Protein AF-A0A267MA46-F1 (afdb_monomer)

Mean predicted aligned error: 11.01 Å

Sequence (112 aa):
MHIIVSLFKWLFTLHQLVWFLAGGLMFSSMTYFHMKLKQDNKANKLNFAFIVLSACTFAFTILWTYDSYIENEVRAANMGLLVFGGLAVIFAILAYRFTQKNMESKVEVKGQ

Radius of gyration: 19.88 Å; Cα contacts (8 Å, |Δi|>4): 58; chains: 1; bounding box: 40×12×75 Å

InterPro domains:
  IPR059876 Chloroethene reductive dehalogenase membrane anchor protein [PF27193] (17-101)

Secondary structure (DSSP, 8-state):
-HHHHHHHHHHHHHHHHHHHHHHHHHHHHHHHHHHHHHHH--S-HHHHHHHHHHHHHHHHHHHHHHHHHHTT-HHHHHHHIIIIIHHHHHHHHHHHHHHHHHHHHHHHHH--

pLDDT: mean 74.76, std 11.03, range [46.28, 91.62]

Structure (mmCIF, N/CA/C/O backbone):
data_AF-A0A267MA46-F1
#
_entry.id   AF-A0A267MA46-F1
#
loop_
_atom_site.group_PDB
_atom_site.id
_atom_site.type_symbol
_atom_site.label_atom_id
_atom_site.label_alt_id
_atom_site.label_comp_id
_atom_site.label_asym_id
_atom_site.label_entity_id
_atom_site.label_seq_id
_atom_site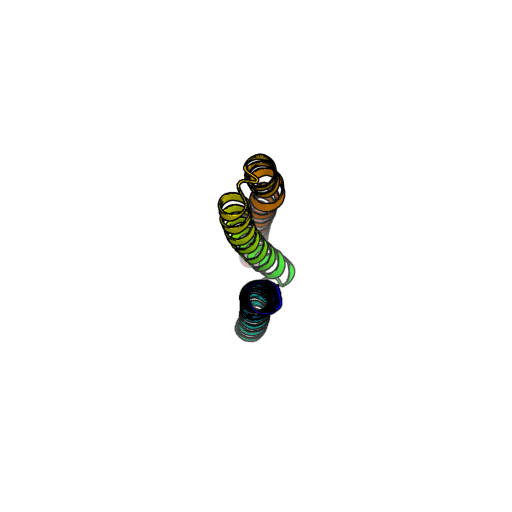.pdbx_PDB_ins_code
_atom_site.Cartn_x
_atom_site.Cartn_y
_atom_site.Cartn_z
_atom_site.occupancy
_atom_site.B_iso_or_equiv
_atom_site.auth_seq_id
_atom_site.auth_comp_id
_atom_site.auth_asym_id
_atom_site.auth_atom_id
_atom_site.pdbx_PDB_model_num
ATOM 1 N N . MET A 1 1 ? 8.161 3.777 -38.852 1.00 55.62 1 MET A N 1
ATOM 2 C CA . MET A 1 1 ? 7.769 4.655 -37.722 1.00 55.62 1 MET A CA 1
ATOM 3 C C . MET A 1 1 ? 6.351 4.398 -37.201 1.00 55.62 1 MET A C 1
ATOM 5 O O . MET A 1 1 ? 6.208 4.305 -35.992 1.00 55.62 1 MET A O 1
ATOM 9 N N . HIS A 1 2 ? 5.323 4.206 -38.041 1.00 65.69 2 HIS A N 1
ATOM 10 C CA . HIS A 1 2 ? 3.933 4.010 -37.571 1.00 65.69 2 HIS A CA 1
ATOM 11 C C . HIS A 1 2 ? 3.696 2.796 -36.647 1.00 65.69 2 HIS A C 1
ATOM 13 O O . HIS A 1 2 ? 2.961 2.916 -35.673 1.00 65.69 2 HIS A O 1
ATOM 19 N N . ILE A 1 3 ? 4.339 1.654 -36.913 1.00 72.12 3 ILE A N 1
ATOM 20 C CA . ILE A 1 3 ? 4.146 0.410 -36.138 1.00 72.12 3 ILE A CA 1
ATOM 21 C C . ILE A 1 3 ? 4.718 0.534 -34.714 1.00 72.12 3 ILE A C 1
ATOM 23 O O . ILE A 1 3 ? 4.097 0.108 -33.747 1.00 72.12 3 ILE A O 1
ATOM 27 N N . ILE A 1 4 ? 5.874 1.189 -34.569 1.00 70.50 4 ILE A N 1
ATOM 28 C CA . ILE A 1 4 ? 6.524 1.411 -33.267 1.00 70.50 4 ILE A CA 1
ATOM 29 C C . ILE A 1 4 ? 5.674 2.350 -32.400 1.00 70.50 4 ILE A C 1
ATOM 31 O O . ILE A 1 4 ? 5.472 2.085 -31.220 1.00 70.50 4 ILE A O 1
ATOM 35 N N . VAL A 1 5 ? 5.103 3.405 -32.994 1.00 70.00 5 VAL A N 1
ATOM 36 C CA . VAL A 1 5 ? 4.217 4.345 -32.287 1.00 70.00 5 VAL A CA 1
ATOM 37 C C . VAL A 1 5 ? 2.904 3.678 -31.858 1.00 70.00 5 VAL A C 1
ATOM 39 O O . VAL A 1 5 ? 2.397 3.974 -30.775 1.00 70.00 5 VAL A O 1
ATOM 42 N N . SER A 1 6 ? 2.349 2.763 -32.666 1.00 69.62 6 SER A N 1
ATOM 43 C CA . SER A 1 6 ? 1.126 2.043 -32.286 1.00 69.62 6 SER A CA 1
ATOM 44 C C . SER A 1 6 ? 1.381 1.038 -31.162 1.00 69.62 6 SER A C 1
ATOM 46 O O . SER A 1 6 ? 0.572 0.962 -30.242 1.00 69.62 6 SER A O 1
ATOM 48 N N . LEU A 1 7 ? 2.515 0.328 -31.190 1.00 68.25 7 LEU A N 1
ATOM 49 C CA . LEU A 1 7 ? 2.940 -0.574 -30.115 1.00 68.25 7 LEU A CA 1
ATOM 50 C C . LEU A 1 7 ? 3.158 0.179 -28.799 1.00 68.25 7 LEU A C 1
ATOM 52 O O . LEU A 1 7 ? 2.677 -0.266 -27.762 1.00 68.25 7 LEU A O 1
ATOM 56 N N . PHE A 1 8 ? 3.804 1.347 -28.846 1.00 65.62 8 PHE A N 1
ATOM 57 C CA . PHE A 1 8 ? 4.050 2.166 -27.657 1.00 65.62 8 PHE A CA 1
ATOM 58 C C . PHE A 1 8 ? 2.748 2.671 -27.022 1.00 65.62 8 PHE A C 1
ATOM 60 O O . PHE A 1 8 ? 2.572 2.575 -25.811 1.00 65.62 8 PHE A O 1
ATOM 67 N N . LYS A 1 9 ? 1.788 3.137 -27.838 1.00 64.81 9 LYS A N 1
ATOM 68 C CA . LYS A 1 9 ? 0.447 3.503 -27.351 1.00 64.81 9 LYS A CA 1
ATOM 69 C C . LYS A 1 9 ? -0.263 2.317 -26.709 1.00 64.81 9 LYS A C 1
ATOM 71 O O . LYS A 1 9 ? -0.858 2.476 -25.648 1.00 64.81 9 LYS A O 1
ATOM 76 N N . TRP A 1 10 ? -0.196 1.139 -27.323 1.00 64.94 10 TRP A N 1
ATOM 77 C CA . TRP A 1 10 ? -0.848 -0.062 -26.799 1.00 64.94 10 TRP A CA 1
ATOM 78 C C . TRP A 1 10 ? -0.252 -0.498 -25.455 1.00 64.94 10 TRP A C 1
ATOM 80 O O . TRP A 1 10 ? -0.998 -0.769 -24.518 1.00 64.94 10 TRP A O 1
ATOM 90 N N . LEU A 1 11 ? 1.080 -0.464 -25.332 1.00 64.00 11 LEU A N 1
ATOM 91 C CA . LEU A 1 11 ? 1.798 -0.770 -24.093 1.00 64.00 11 LEU A CA 1
ATOM 92 C C . LEU A 1 11 ? 1.408 0.195 -22.961 1.00 64.00 11 LEU A C 1
ATOM 94 O O . LEU A 1 11 ? 1.089 -0.239 -21.857 1.00 64.00 11 LEU A O 1
ATOM 98 N N . PHE A 1 12 ? 1.353 1.496 -23.263 1.00 63.69 12 PHE A N 1
ATOM 99 C CA . PHE A 1 12 ? 0.964 2.529 -22.301 1.00 63.69 12 PHE A CA 1
ATOM 100 C C . PHE A 1 12 ? -0.497 2.381 -21.860 1.00 63.69 12 PHE A C 1
ATOM 102 O O . PHE A 1 12 ? -0.818 2.534 -20.685 1.00 63.69 12 PHE A O 1
ATOM 109 N N . THR A 1 13 ? -1.383 2.017 -22.793 1.00 70.62 13 THR A N 1
ATOM 110 C CA . THR A 1 13 ? -2.808 1.813 -22.500 1.00 70.62 13 THR A CA 1
ATOM 111 C C . THR A 1 13 ? -3.015 0.582 -21.617 1.00 70.62 13 THR A C 1
ATOM 113 O O . THR A 1 13 ? -3.779 0.647 -20.662 1.00 70.62 13 THR A O 1
ATOM 116 N N . LEU A 1 14 ? -2.308 -0.522 -21.886 1.00 73.62 14 LEU A N 1
ATOM 117 C CA . LEU A 1 14 ? -2.356 -1.726 -21.049 1.00 73.62 14 LEU A CA 1
ATOM 118 C C . LEU A 1 14 ? -1.845 -1.459 -19.635 1.00 73.62 14 LEU A C 1
ATOM 120 O O . LEU A 1 14 ? -2.486 -1.856 -18.666 1.00 73.62 14 LEU A O 1
ATOM 124 N N . HIS A 1 15 ? -0.718 -0.762 -19.521 1.00 71.75 15 HIS A N 1
ATOM 125 C CA . HIS A 1 15 ? -0.136 -0.402 -18.237 1.00 71.75 15 HIS A CA 1
ATOM 126 C C . HIS A 1 15 ? -1.092 0.483 -17.420 1.00 71.75 15 HIS A C 1
ATOM 128 O O . HIS A 1 15 ? -1.410 0.170 -16.274 1.00 71.75 15 HIS A O 1
ATOM 134 N N . GLN A 1 16 ? -1.649 1.536 -18.026 1.00 72.31 16 GLN A N 1
ATOM 135 C CA . GLN A 1 16 ? -2.655 2.386 -17.377 1.00 72.31 16 GLN A CA 1
ATOM 136 C C . GLN A 1 16 ? -3.912 1.606 -16.970 1.00 72.31 16 GLN A C 1
ATOM 138 O O . GLN A 1 16 ? -4.507 1.889 -15.931 1.00 72.31 16 GLN A O 1
ATOM 143 N N . LEU A 1 17 ? -4.303 0.602 -17.756 1.00 74.56 17 LEU A N 1
ATOM 144 C CA . LEU A 1 17 ? -5.457 -0.246 -17.473 1.00 74.56 17 LEU A CA 1
ATOM 145 C C . LEU A 1 17 ? -5.208 -1.166 -16.269 1.00 74.56 17 LEU A C 1
ATOM 147 O O . LEU A 1 17 ? -6.114 -1.345 -15.458 1.00 74.56 17 LEU A O 1
ATOM 151 N N . VAL A 1 18 ? -3.983 -1.674 -16.084 1.00 76.56 18 VAL A N 1
ATOM 152 C CA . VAL A 1 18 ? -3.591 -2.426 -14.876 1.00 76.56 18 VAL A CA 1
ATOM 153 C C . VAL A 1 18 ? -3.717 -1.550 -13.629 1.00 76.56 18 VAL A C 1
ATOM 155 O O . VAL A 1 18 ? -4.341 -1.967 -12.654 1.00 76.56 18 VAL A O 1
ATOM 158 N N . TRP A 1 19 ? -3.208 -0.317 -13.671 1.00 72.50 19 TRP A N 1
ATOM 159 C CA . TRP A 1 1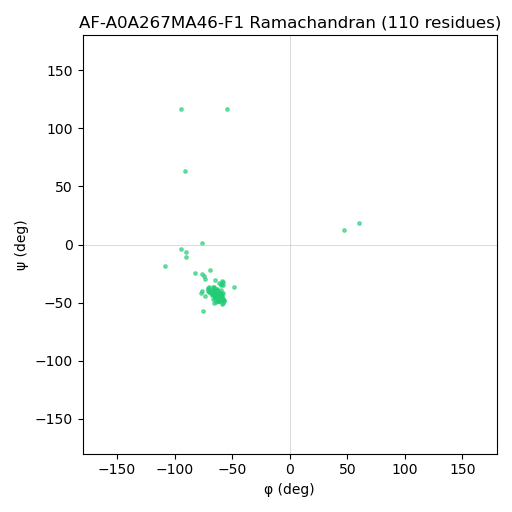9 ? -3.319 0.626 -12.553 1.00 72.50 19 TRP A CA 1
ATOM 160 C C . TRP A 1 19 ? -4.763 1.044 -12.267 1.00 72.50 19 TRP A C 1
ATOM 162 O O . TRP A 1 19 ? -5.166 1.137 -11.106 1.00 72.50 19 TRP A O 1
ATOM 172 N N . PHE A 1 20 ? -5.570 1.233 -13.313 1.00 72.31 20 PHE A N 1
ATOM 173 C CA . PHE A 1 20 ? -6.990 1.539 -13.179 1.00 72.31 20 PHE A CA 1
ATOM 174 C C . PHE A 1 20 ? -7.770 0.377 -12.546 1.00 72.31 20 PHE A C 1
ATOM 176 O O . PHE A 1 20 ? -8.553 0.590 -11.621 1.00 72.31 20 PHE A O 1
ATOM 183 N N . LEU A 1 21 ? -7.521 -0.862 -12.988 1.00 76.81 21 LEU A N 1
ATOM 184 C CA . LEU A 1 21 ? -8.130 -2.059 -12.404 1.00 76.81 21 LEU A CA 1
ATOM 185 C C . LEU A 1 21 ? -7.675 -2.284 -10.961 1.00 76.81 21 LEU A C 1
ATOM 187 O O . LEU A 1 21 ? -8.506 -2.605 -10.114 1.00 76.81 21 LEU A O 1
ATOM 191 N N . ALA A 1 22 ? -6.392 -2.076 -10.658 1.00 74.38 22 ALA A N 1
ATOM 192 C CA . ALA A 1 22 ? -5.861 -2.176 -9.302 1.00 74.38 22 ALA A CA 1
ATOM 193 C C . ALA A 1 22 ? -6.511 -1.143 -8.366 1.00 74.38 22 ALA A C 1
ATOM 195 O O . ALA A 1 22 ? -6.980 -1.499 -7.282 1.00 74.38 22 ALA A O 1
ATOM 196 N N . GLY A 1 23 ? -6.626 0.113 -8.809 1.00 72.56 23 GLY A N 1
ATOM 197 C CA . GLY A 1 23 ? -7.336 1.164 -8.078 1.00 72.56 23 GLY A CA 1
ATOM 198 C C . GLY A 1 23 ? -8.823 0.845 -7.887 1.00 72.56 23 GLY A C 1
ATOM 199 O O . GLY A 1 23 ? -9.351 0.992 -6.784 1.00 72.56 23 GLY A O 1
ATOM 200 N N . GLY A 1 24 ? -9.488 0.331 -8.925 1.00 73.81 24 GLY A N 1
ATOM 201 C CA . GLY A 1 24 ? -10.882 -0.113 -8.863 1.00 73.81 24 GLY A CA 1
ATOM 202 C C . GLY A 1 24 ? -11.104 -1.268 -7.881 1.00 73.81 24 GLY A C 1
ATOM 203 O O . GLY A 1 24 ? -12.046 -1.231 -7.091 1.00 73.81 24 GLY A O 1
ATOM 204 N N . LEU A 1 25 ? -10.208 -2.259 -7.861 1.00 76.31 25 LEU A N 1
ATOM 205 C CA . LEU A 1 25 ? -10.219 -3.368 -6.899 1.00 76.31 25 LEU A CA 1
ATOM 206 C C . LEU A 1 25 ? -10.005 -2.879 -5.462 1.00 76.31 25 LEU A C 1
ATOM 208 O O . LEU A 1 25 ? -10.716 -3.307 -4.548 1.00 76.31 25 LEU A O 1
ATOM 212 N N . MET A 1 26 ? -9.081 -1.940 -5.250 1.00 73.25 26 MET A N 1
ATOM 213 C CA . MET A 1 26 ? -8.893 -1.311 -3.941 1.00 73.25 26 MET A CA 1
ATOM 214 C C . MET A 1 26 ? -10.145 -0.565 -3.488 1.00 73.25 26 MET A C 1
ATOM 216 O O . MET A 1 26 ? -10.602 -0.746 -2.362 1.00 73.25 26 MET A O 1
ATOM 220 N N . PHE A 1 27 ? -10.752 0.225 -4.369 1.00 72.50 27 PHE A N 1
ATOM 221 C CA . PHE A 1 27 ? -11.963 0.968 -4.045 1.00 72.50 27 PHE A CA 1
ATOM 222 C C . PHE A 1 27 ? -13.158 0.041 -3.769 1.00 72.50 27 PHE A C 1
ATOM 224 O O . PHE A 1 27 ? -13.891 0.230 -2.794 1.00 72.50 27 PHE A O 1
ATOM 231 N N . SER A 1 28 ? -13.333 -1.003 -4.582 1.00 74.19 28 SER A N 1
ATOM 232 C CA . SER A 1 28 ? -14.395 -1.998 -4.409 1.00 74.19 28 SER A CA 1
ATOM 233 C C . SER A 1 28 ? -14.218 -2.819 -3.131 1.00 74.19 28 SER A C 1
ATOM 235 O O . SER A 1 28 ? -15.197 -3.100 -2.445 1.00 74.19 28 SER A O 1
ATOM 237 N N . SER A 1 29 ? -12.988 -3.203 -2.784 1.00 70.00 29 SER A N 1
ATOM 238 C CA . SER A 1 29 ? -12.721 -3.912 -1.528 1.00 70.00 29 SER A CA 1
ATOM 239 C C . SER A 1 29 ? -12.966 -3.005 -0.319 1.00 70.00 29 SER A C 1
ATOM 241 O O . SER A 1 29 ? -13.661 -3.415 0.609 1.00 70.00 29 SER A O 1
ATOM 243 N N . MET A 1 30 ? -12.513 -1.747 -0.359 1.00 67.44 30 MET A N 1
ATOM 244 C CA . MET A 1 30 ? -12.764 -0.749 0.689 1.00 67.44 30 MET A CA 1
ATOM 245 C C . MET A 1 30 ? -14.264 -0.535 0.925 1.00 67.44 30 MET A C 1
ATOM 247 O O . MET A 1 30 ? -14.735 -0.604 2.061 1.00 67.44 30 MET A O 1
ATOM 251 N N . THR A 1 31 ? -15.037 -0.337 -0.144 1.00 69.75 31 THR A N 1
ATOM 252 C CA . THR A 1 31 ? -16.495 -0.148 -0.058 1.00 69.75 31 THR A CA 1
ATOM 253 C C . THR A 1 31 ? -17.222 -1.403 0.427 1.00 69.75 31 THR A C 1
ATOM 255 O O . THR A 1 31 ? -18.083 -1.298 1.304 1.00 69.75 31 THR A O 1
ATOM 258 N N . TYR A 1 32 ? -16.836 -2.592 -0.048 1.00 73.62 32 TYR A N 1
ATOM 259 C CA . TYR A 1 32 ? -17.400 -3.863 0.412 1.00 73.62 32 TYR A CA 1
ATOM 260 C C . TYR A 1 32 ? -17.143 -4.107 1.906 1.00 73.62 32 TYR A C 1
ATOM 262 O O . TYR A 1 32 ? -18.080 -4.394 2.656 1.00 73.62 32 TYR A O 1
ATOM 270 N N . PHE A 1 33 ? -15.903 -3.937 2.374 1.00 66.19 33 PHE A N 1
ATOM 271 C CA . PHE A 1 33 ? -15.577 -4.100 3.791 1.00 66.19 33 PHE A CA 1
ATOM 272 C C . PHE A 1 33 ? -16.255 -3.031 4.659 1.00 66.19 33 PHE A C 1
ATOM 274 O O . PHE A 1 33 ? -16.767 -3.360 5.730 1.00 66.19 33 PHE A O 1
ATOM 281 N N . HIS A 1 34 ? -16.349 -1.782 4.185 1.00 65.50 34 HIS A N 1
ATOM 282 C CA . HIS A 1 34 ? -17.085 -0.724 4.882 1.00 65.50 34 HIS A CA 1
ATOM 283 C C . HIS A 1 34 ? -18.569 -1.080 5.062 1.00 65.50 34 HIS A C 1
ATOM 285 O O . HIS A 1 34 ? -19.117 -0.911 6.152 1.00 65.50 34 HIS A O 1
ATOM 291 N N . MET A 1 35 ? -19.220 -1.613 4.021 1.00 66.31 35 MET A N 1
ATOM 292 C CA . MET A 1 35 ? -20.617 -2.053 4.083 1.00 66.31 35 MET A CA 1
ATOM 293 C C . MET A 1 35 ? -20.811 -3.257 5.012 1.00 66.31 35 MET A C 1
ATOM 295 O O . MET A 1 35 ? -21.701 -3.226 5.862 1.00 66.31 35 MET A O 1
ATOM 299 N N . LYS A 1 36 ? -19.961 -4.285 4.899 1.00 64.25 36 LYS A N 1
ATOM 300 C CA . LYS A 1 36 ? -20.031 -5.504 5.722 1.00 64.25 36 LYS A CA 1
ATOM 301 C C . LYS A 1 36 ? -19.872 -5.191 7.214 1.00 64.25 36 LYS A C 1
ATOM 303 O O . LYS A 1 36 ? -20.622 -5.691 8.041 1.00 64.25 36 LYS A O 1
ATOM 308 N N . LEU A 1 37 ? -18.940 -4.304 7.561 1.00 56.56 37 LEU A N 1
ATOM 309 C CA . LEU A 1 37 ? -18.637 -3.959 8.954 1.00 56.56 37 LEU A CA 1
ATOM 310 C C . LEU A 1 37 ? -19.594 -2.926 9.553 1.00 56.56 37 LEU A C 1
ATOM 312 O O . LEU A 1 37 ? -19.797 -2.924 10.768 1.00 56.56 37 LEU A O 1
ATOM 316 N N . LYS A 1 38 ? -20.242 -2.093 8.723 1.00 55.75 38 LYS A N 1
ATOM 317 C CA . LYS A 1 38 ? -21.389 -1.272 9.147 1.00 55.75 38 LYS A CA 1
ATOM 318 C C . LYS A 1 38 ? -22.527 -2.150 9.680 1.00 55.75 38 LYS A C 1
ATOM 320 O O . LYS A 1 38 ? -23.241 -1.726 10.583 1.00 55.75 38 LYS A O 1
ATOM 325 N N . GLN A 1 39 ? -22.663 -3.364 9.150 1.00 58.78 39 GLN A N 1
ATOM 326 C CA . GLN A 1 39 ? -23.646 -4.348 9.592 1.00 58.78 39 GLN A CA 1
ATOM 327 C C . GLN A 1 39 ? -23.283 -4.980 10.951 1.00 58.78 39 GLN A C 1
ATOM 329 O O 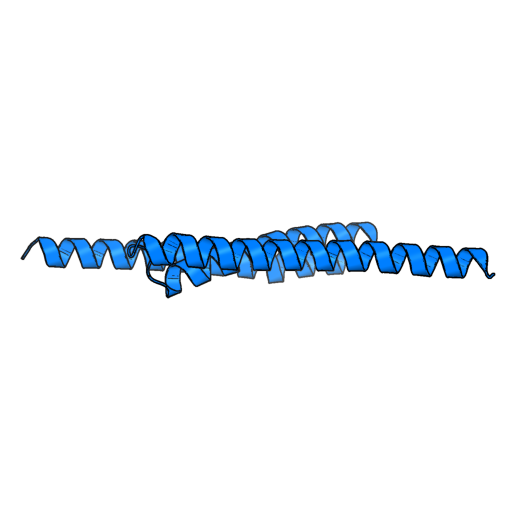. GLN A 1 39 ? -24.178 -5.303 11.724 1.00 58.78 39 GLN A O 1
ATOM 334 N N . ASP A 1 40 ? -21.989 -5.085 11.275 1.00 55.78 40 ASP A N 1
ATOM 335 C CA . ASP A 1 40 ? -21.493 -5.766 12.483 1.00 55.78 40 ASP A CA 1
ATOM 336 C C . ASP A 1 40 ? -21.339 -4.867 13.729 1.00 55.78 40 ASP A C 1
ATOM 338 O O . ASP A 1 40 ? -21.039 -5.367 14.812 1.00 55.78 40 ASP A O 1
ATOM 342 N N . ASN A 1 41 ? -21.524 -3.543 13.612 1.00 58.06 41 ASN A N 1
ATOM 343 C CA . ASN A 1 41 ? -21.520 -2.532 14.696 1.00 58.06 41 ASN A CA 1
ATOM 344 C C . ASN A 1 41 ? -20.352 -2.609 15.723 1.00 58.06 41 ASN A C 1
ATOM 346 O O . ASN A 1 41 ? -20.395 -1.982 16.783 1.00 58.06 41 ASN A O 1
ATOM 350 N N . LYS A 1 42 ? -19.299 -3.390 15.438 1.00 54.78 42 LYS A N 1
ATOM 351 C CA . LYS A 1 42 ? -18.205 -3.723 16.369 1.00 54.78 42 LYS A CA 1
ATOM 352 C C . LYS A 1 42 ? -16.877 -3.055 16.032 1.00 54.78 42 LYS A C 1
ATOM 354 O O . LYS A 1 42 ? -16.022 -2.961 16.910 1.00 54.78 42 LYS A O 1
ATOM 359 N N . ALA A 1 43 ? -16.691 -2.569 14.807 1.00 54.06 43 ALA A N 1
ATOM 360 C CA . ALA A 1 43 ? -15.461 -1.894 14.411 1.00 54.06 43 ALA A CA 1
ATOM 361 C C . ALA A 1 43 ? -15.608 -0.377 14.581 1.00 54.06 43 ALA A C 1
ATOM 363 O O . ALA A 1 43 ? -16.422 0.263 13.918 1.00 54.06 43 ALA A O 1
ATOM 364 N N . ASN A 1 44 ? -14.798 0.207 15.466 1.00 67.81 44 ASN A N 1
ATOM 365 C CA . ASN A 1 44 ? -14.652 1.655 15.564 1.00 67.81 44 ASN A CA 1
ATOM 366 C C . ASN A 1 44 ? -14.271 2.205 14.172 1.00 67.81 44 ASN A C 1
ATOM 368 O O . ASN A 1 44 ? -13.222 1.835 13.640 1.00 67.81 44 ASN A O 1
ATOM 372 N N . LYS A 1 45 ? -15.134 3.038 13.564 1.00 68.00 45 LYS A N 1
ATOM 373 C CA . LYS A 1 45 ? -15.033 3.492 12.156 1.00 68.00 45 LYS A CA 1
ATOM 374 C C . LYS A 1 45 ? -13.637 4.004 11.787 1.00 68.00 45 LYS A C 1
ATOM 376 O O . LYS A 1 45 ? -13.162 3.763 10.682 1.00 68.00 45 LYS A O 1
ATOM 381 N N . LEU A 1 46 ? -12.984 4.679 12.730 1.00 68.50 46 LEU A N 1
ATOM 382 C CA . LEU A 1 46 ? -11.656 5.269 12.576 1.00 68.50 46 LEU A CA 1
ATOM 383 C C . LEU A 1 46 ? -10.548 4.209 12.504 1.00 68.50 46 LEU A C 1
ATOM 385 O O . LEU A 1 46 ? -9.626 4.308 11.705 1.00 68.50 46 LEU A O 1
ATOM 389 N N . ASN A 1 47 ? -10.683 3.148 13.291 1.00 71.12 47 ASN A N 1
ATOM 390 C CA . ASN A 1 47 ? -9.730 2.052 13.340 1.00 71.12 47 ASN A CA 1
ATOM 391 C C . ASN A 1 47 ? -9.770 1.208 12.058 1.00 71.12 47 ASN A C 1
ATOM 393 O O . ASN A 1 47 ? -8.744 0.868 11.478 1.00 71.12 47 ASN A O 1
ATOM 397 N N . PHE A 1 48 ? -10.981 0.959 11.557 1.00 74.31 48 PHE A N 1
ATOM 398 C CA . PHE A 1 48 ? -11.181 0.308 10.268 1.00 74.31 48 PHE A CA 1
ATOM 399 C C . PHE A 1 48 ? -10.603 1.131 9.107 1.00 74.31 48 PHE A C 1
ATOM 401 O O . PHE A 1 48 ? -9.932 0.573 8.241 1.00 74.31 48 PHE A O 1
ATOM 408 N N . ALA A 1 49 ? -10.797 2.455 9.115 1.00 76.69 49 ALA A N 1
ATOM 409 C CA . ALA A 1 49 ? -10.208 3.332 8.108 1.00 76.69 49 ALA A CA 1
ATOM 410 C C . ALA A 1 49 ? -8.675 3.212 8.067 1.00 76.69 49 ALA A C 1
ATOM 412 O O . ALA A 1 49 ? -8.117 3.112 6.979 1.00 76.69 49 ALA A O 1
ATOM 413 N N . PHE A 1 50 ? -8.001 3.135 9.222 1.00 79.06 50 PHE A N 1
ATOM 414 C CA . PHE A 1 50 ? -6.550 2.922 9.274 1.00 79.06 50 PHE A CA 1
ATOM 415 C C . PHE A 1 50 ? -6.113 1.549 8.753 1.00 79.06 50 PHE A C 1
ATOM 417 O O . PHE A 1 50 ? -5.112 1.474 8.044 1.00 79.06 50 PHE A O 1
ATOM 424 N N . ILE A 1 51 ? -6.861 0.479 9.047 1.00 79.94 51 ILE A N 1
ATOM 425 C CA . ILE A 1 51 ? -6.563 -0.865 8.520 1.00 79.9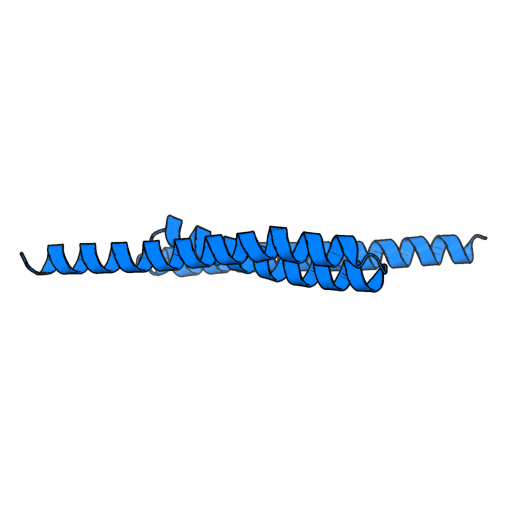4 51 ILE A CA 1
ATOM 426 C C . ILE A 1 51 ? -6.645 -0.868 6.996 1.00 79.94 51 ILE A C 1
ATOM 428 O O . ILE A 1 51 ? -5.727 -1.345 6.331 1.00 79.94 51 ILE A O 1
ATOM 432 N N . VAL A 1 52 ? -7.721 -0.317 6.428 1.00 81.25 52 VAL A N 1
ATOM 433 C CA . VAL A 1 52 ? -7.863 -0.315 4.970 1.00 81.25 52 VAL A CA 1
ATOM 434 C C . VAL A 1 52 ? -6.856 0.619 4.317 1.00 81.25 52 VAL A C 1
ATOM 436 O O . VAL A 1 52 ? -6.240 0.242 3.326 1.00 81.25 52 VAL A O 1
ATOM 439 N N . LEU A 1 53 ? -6.622 1.801 4.889 1.00 82.94 53 LEU A N 1
ATOM 440 C CA . LEU A 1 53 ? -5.615 2.724 4.373 1.00 82.94 53 LEU A CA 1
ATOM 441 C C . LEU A 1 53 ? -4.220 2.088 4.384 1.00 82.94 53 LEU A C 1
ATOM 443 O O . LEU A 1 53 ? -3.493 2.211 3.401 1.00 82.94 53 LEU A O 1
ATOM 447 N N . SER A 1 54 ? -3.872 1.358 5.447 1.00 83.12 54 SER A N 1
ATOM 448 C CA . SER A 1 54 ? -2.634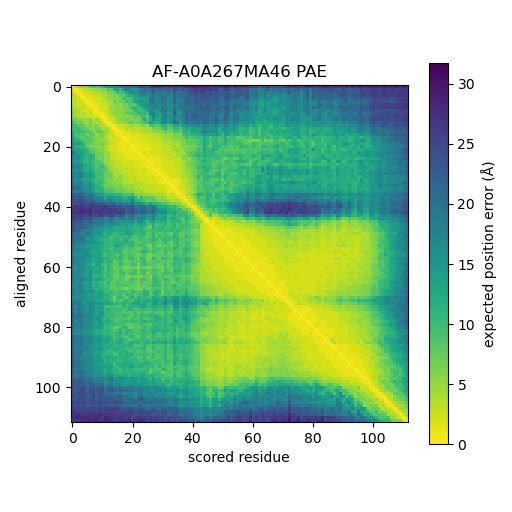 0.578 5.524 1.00 83.12 54 SER A CA 1
ATOM 449 C C . SER A 1 54 ? -2.557 -0.466 4.409 1.00 83.12 54 SER A C 1
ATOM 451 O O . SER A 1 54 ? -1.585 -0.474 3.656 1.00 83.12 54 SER A O 1
ATOM 453 N N . ALA A 1 55 ? -3.598 -1.287 4.239 1.00 83.69 55 ALA A N 1
ATOM 454 C CA . ALA A 1 55 ? -3.631 -2.338 3.224 1.00 83.69 55 ALA A CA 1
ATOM 455 C C . ALA A 1 55 ? -3.539 -1.782 1.791 1.00 83.69 55 ALA A C 1
ATOM 457 O O . ALA A 1 55 ? -2.760 -2.287 0.981 1.00 83.69 55 ALA A O 1
ATOM 458 N N . CYS A 1 56 ? -4.280 -0.712 1.487 1.00 85.06 56 CYS A N 1
ATOM 459 C CA . CYS A 1 56 ? -4.211 -0.023 0.199 1.00 85.06 56 CYS A CA 1
ATOM 460 C C . CYS A 1 56 ? -2.822 0.574 -0.044 1.00 85.06 56 CYS A C 1
ATOM 462 O O . CYS A 1 56 ? -2.246 0.370 -1.108 1.00 85.06 56 CYS A O 1
ATOM 464 N N . THR A 1 57 ? -2.248 1.260 0.948 1.00 85.12 57 THR A N 1
ATOM 465 C CA . THR A 1 57 ? -0.905 1.849 0.823 1.00 85.12 57 THR A CA 1
ATOM 466 C C . THR A 1 57 ? 0.151 0.761 0.618 1.00 85.12 57 THR A C 1
ATOM 468 O O . THR A 1 57 ? 1.048 0.913 -0.208 1.00 85.12 57 THR A O 1
ATOM 471 N N . PHE A 1 58 ? 0.023 -0.374 1.308 1.00 84.94 58 PHE A N 1
ATOM 472 C CA . PHE A 1 58 ? 0.942 -1.501 1.175 1.00 84.94 58 PHE A CA 1
ATOM 473 C C . PHE A 1 58 ? 0.902 -2.113 -0.228 1.00 84.94 58 PHE A C 1
ATOM 475 O O . PHE A 1 58 ? 1.935 -2.264 -0.875 1.00 84.94 58 PHE A O 1
ATOM 482 N N . ALA A 1 59 ? -0.293 -2.410 -0.737 1.00 85.69 59 ALA A N 1
ATOM 483 C CA . ALA A 1 59 ? -0.441 -2.952 -2.081 1.00 85.69 59 ALA A CA 1
ATOM 484 C C . ALA A 1 59 ? -0.011 -1.942 -3.163 1.00 85.69 59 ALA A C 1
ATOM 486 O O . ALA A 1 59 ? 0.646 -2.335 -4.123 1.00 85.69 59 ALA A O 1
ATOM 487 N N . PHE A 1 60 ? -0.275 -0.645 -2.973 1.00 86.06 60 PHE A N 1
ATOM 488 C CA . PHE A 1 60 ? 0.248 0.408 -3.847 1.00 86.06 60 PHE A CA 1
ATOM 489 C C . PHE A 1 60 ? 1.780 0.423 -3.860 1.00 86.06 60 PHE A C 1
ATOM 491 O O . PHE A 1 60 ? 2.379 0.498 -4.926 1.00 86.06 60 PHE A O 1
ATOM 498 N N . THR A 1 61 ? 2.409 0.279 -2.692 1.00 88.31 61 THR A N 1
ATOM 499 C CA . THR A 1 61 ? 3.871 0.205 -2.568 1.00 88.31 61 THR A CA 1
ATOM 500 C C . THR A 1 61 ? 4.432 -0.958 -3.383 1.00 88.31 61 THR A C 1
ATOM 5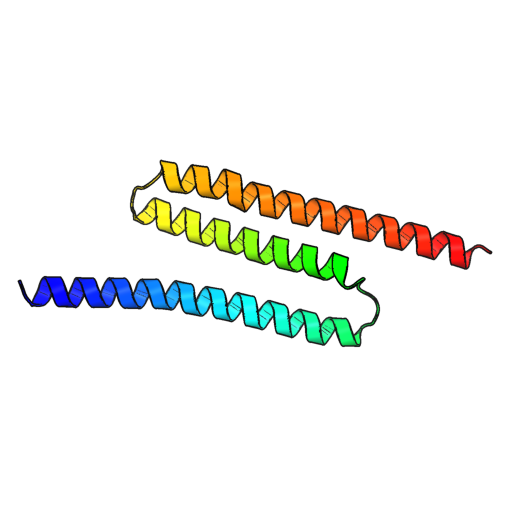02 O O . THR A 1 61 ? 5.387 -0.771 -4.126 1.00 88.31 61 THR A O 1
ATOM 505 N N . ILE A 1 62 ? 3.823 -2.146 -3.294 1.00 86.25 62 ILE A N 1
ATOM 506 C CA . ILE A 1 62 ? 4.269 -3.326 -4.050 1.00 86.25 62 ILE A CA 1
ATOM 507 C C . ILE A 1 62 ? 4.158 -3.086 -5.555 1.00 86.25 62 ILE A C 1
ATOM 509 O O . ILE A 1 62 ? 5.124 -3.343 -6.274 1.00 86.25 62 ILE A O 1
ATOM 513 N N . LEU A 1 63 ? 3.007 -2.591 -6.029 1.00 87.31 63 LEU A N 1
ATOM 514 C CA . LEU A 1 63 ? 2.821 -2.302 -7.451 1.00 87.31 63 LEU A CA 1
ATOM 515 C C . LEU A 1 63 ? 3.828 -1.251 -7.929 1.00 87.31 63 LEU A C 1
ATOM 517 O O . LEU A 1 63 ? 4.470 -1.459 -8.949 1.00 87.31 63 LEU A O 1
ATOM 521 N N . TRP A 1 64 ? 4.025 -0.175 -7.164 1.00 86.38 64 TRP A N 1
ATOM 522 C CA . TRP A 1 64 ? 4.978 0.887 -7.494 1.00 86.38 64 TRP A CA 1
ATOM 523 C C . TRP A 1 64 ? 6.405 0.357 -7.587 1.00 86.38 64 TRP A C 1
ATOM 525 O O . TRP A 1 64 ? 7.129 0.661 -8.530 1.00 86.38 64 TRP A O 1
ATOM 535 N N . THR A 1 65 ? 6.828 -0.432 -6.599 1.00 87.31 65 THR A N 1
ATOM 536 C CA . THR A 1 65 ? 8.168 -1.014 -6.565 1.00 87.31 65 THR A CA 1
ATOM 537 C C . THR A 1 65 ? 8.378 -1.966 -7.738 1.00 87.31 65 THR A C 1
ATOM 539 O O . THR A 1 65 ? 9.406 -1.871 -8.401 1.00 87.31 65 THR A O 1
ATOM 542 N N . TYR A 1 66 ? 7.414 -2.848 -8.022 1.00 86.31 66 TYR A N 1
ATOM 543 C CA . TYR A 1 66 ? 7.477 -3.762 -9.166 1.00 86.31 66 TYR A CA 1
ATOM 544 C C . TYR A 1 66 ? 7.635 -3.004 -10.487 1.00 86.31 66 TYR A C 1
ATOM 546 O O . TYR A 1 66 ? 8.520 -3.314 -11.282 1.00 86.31 66 TYR A O 1
ATOM 554 N N . ASP A 1 67 ? 6.819 -1.973 -10.670 1.00 85.50 67 ASP A N 1
ATOM 555 C CA . ASP A 1 67 ? 6.810 -1.148 -11.867 1.00 85.50 67 ASP A CA 1
ATOM 556 C C . ASP A 1 67 ? 8.123 -0.370 -12.048 1.00 85.50 67 ASP A C 1
ATOM 558 O O . ASP A 1 67 ? 8.771 -0.447 -13.090 1.00 85.50 67 ASP A O 1
ATOM 562 N N . SER A 1 68 ? 8.616 0.244 -10.969 1.00 85.12 68 SER A N 1
ATOM 563 C CA . SER A 1 68 ? 9.901 0.956 -10.959 1.00 85.12 68 SER A CA 1
ATOM 564 C C . SER A 1 68 ? 11.089 0.037 -11.281 1.00 85.12 68 SER A C 1
ATOM 566 O O . SER A 1 68 ? 12.059 0.472 -11.898 1.00 85.12 68 SER A O 1
ATOM 568 N N . TYR A 1 69 ? 11.042 -1.239 -10.877 1.00 85.56 69 TYR A N 1
ATOM 569 C CA . TYR A 1 69 ? 12.080 -2.207 -11.245 1.00 85.56 69 TYR A CA 1
ATOM 570 C C . TYR A 1 69 ? 12.029 -2.581 -12.729 1.00 85.56 69 TYR A C 1
ATOM 572 O O . TYR A 1 69 ? 13.089 -2.729 -13.337 1.00 85.56 69 TYR A O 1
ATOM 580 N N . ILE A 1 70 ? 10.836 -2.703 -13.320 1.00 88.19 70 ILE A N 1
ATOM 581 C CA . ILE A 1 70 ? 10.679 -2.937 -14.766 1.00 88.19 70 ILE A CA 1
ATOM 582 C C . ILE A 1 70 ? 11.253 -1.765 -15.566 1.00 88.19 70 ILE A C 1
ATOM 584 O O . ILE A 1 70 ? 11.927 -1.978 -16.575 1.00 88.19 70 ILE A O 1
ATOM 588 N N . GLU A 1 71 ? 11.043 -0.538 -15.095 1.00 85.88 71 GLU A N 1
ATOM 589 C CA . GLU A 1 71 ? 11.573 0.674 -15.727 1.00 85.88 71 GLU A CA 1
ATOM 590 C C . GLU A 1 71 ? 13.079 0.894 -15.477 1.00 85.88 71 GLU A C 1
ATOM 592 O O . GLU A 1 71 ? 13.655 1.846 -15.992 1.00 85.88 71 GLU A O 1
ATOM 597 N N . ASN A 1 72 ? 13.755 -0.011 -14.755 1.00 87.81 72 ASN A N 1
ATOM 598 C CA . ASN A 1 72 ? 15.154 0.111 -14.314 1.00 87.81 72 ASN A CA 1
ATOM 599 C C . ASN A 1 72 ? 15.431 1.329 -13.408 1.00 87.81 72 ASN A C 1
ATOM 601 O O . ASN A 1 72 ? 16.583 1.693 -13.164 1.00 87.81 72 ASN A O 1
ATOM 605 N N . GLU A 1 73 ? 14.389 1.907 -12.815 1.00 90.00 73 GLU A N 1
ATOM 606 C CA . GLU A 1 73 ? 14.454 3.051 -11.909 1.00 90.00 73 GLU A CA 1
ATOM 607 C C . GLU A 1 73 ? 14.586 2.580 -10.452 1.00 90.00 73 GLU A C 1
ATOM 609 O O . GLU A 1 73 ? 13.739 2.816 -9.585 1.00 90.00 73 GLU A O 1
ATOM 614 N N . VAL A 1 74 ? 15.700 1.905 -10.147 1.00 88.69 74 VAL A N 1
ATOM 615 C CA . VAL A 1 74 ? 15.952 1.291 -8.824 1.00 88.69 74 VAL A CA 1
ATOM 616 C C . VAL A 1 74 ? 15.902 2.323 -7.690 1.00 88.69 74 VAL A C 1
ATOM 618 O O . VAL A 1 74 ? 15.477 2.027 -6.571 1.00 88.69 74 VAL A O 1
ATOM 621 N N . ARG A 1 75 ? 16.304 3.569 -7.966 1.00 89.25 75 ARG A N 1
ATOM 622 C CA . ARG A 1 75 ? 16.238 4.653 -6.980 1.00 89.25 75 ARG A CA 1
ATOM 623 C C . ARG A 1 75 ? 14.793 5.026 -6.649 1.00 89.25 75 ARG A C 1
ATOM 625 O O . ARG A 1 75 ? 14.485 5.217 -5.474 1.00 89.25 75 ARG A O 1
ATOM 632 N N . ALA A 1 76 ? 13.923 5.102 -7.656 1.00 86.94 76 ALA A N 1
ATOM 633 C CA . ALA A 1 76 ? 12.500 5.362 -7.467 1.00 86.94 76 ALA A CA 1
ATOM 634 C C . ALA A 1 76 ? 11.815 4.191 -6.748 1.00 86.94 76 ALA A C 1
ATOM 636 O O . ALA A 1 76 ? 11.023 4.426 -5.836 1.00 86.94 76 ALA A O 1
ATOM 637 N N . ALA A 1 77 ? 12.199 2.950 -7.071 1.00 87.31 77 ALA A N 1
ATOM 638 C CA . ALA A 1 77 ? 11.712 1.746 -6.399 1.00 87.31 77 ALA A CA 1
ATOM 639 C C . ALA A 1 77 ? 12.005 1.779 -4.889 1.00 87.31 77 ALA A C 1
ATOM 641 O O . ALA A 1 77 ? 11.101 1.604 -4.069 1.00 87.31 77 ALA A O 1
ATOM 642 N N . ASN A 1 78 ? 13.258 2.070 -4.519 1.00 88.69 78 ASN A N 1
ATOM 643 C CA . ASN A 1 78 ? 13.704 2.108 -3.124 1.00 88.69 78 ASN A CA 1
ATOM 644 C C . ASN A 1 78 ? 13.094 3.283 -2.343 1.00 88.69 78 ASN A C 1
ATOM 646 O O . ASN A 1 78 ? 12.713 3.123 -1.184 1.00 88.69 78 ASN A O 1
ATOM 650 N N . MET A 1 79 ? 12.979 4.460 -2.969 1.00 91.62 79 MET A N 1
ATOM 651 C CA . MET A 1 79 ? 12.330 5.623 -2.354 1.00 91.62 79 MET A CA 1
ATOM 652 C C . MET A 1 79 ? 10.830 5.386 -2.150 1.00 91.62 79 MET A C 1
ATOM 654 O O . MET A 1 79 ? 10.308 5.680 -1.076 1.00 91.62 79 MET A O 1
ATOM 658 N N . GLY A 1 80 ? 10.149 4.800 -3.139 1.00 84.94 80 GLY A N 1
ATOM 659 C CA . GLY A 1 80 ? 8.741 4.418 -3.034 1.00 84.94 80 GLY A CA 1
ATOM 660 C C . GLY A 1 80 ? 8.507 3.399 -1.919 1.00 84.94 80 GLY A C 1
ATOM 661 O O . GLY A 1 80 ? 7.600 3.579 -1.107 1.00 84.94 80 GLY A O 1
ATOM 662 N N . LEU A 1 81 ? 9.377 2.390 -1.805 1.00 88.81 81 LEU A N 1
ATOM 663 C CA . LEU A 1 81 ? 9.319 1.399 -0.729 1.00 88.81 81 LEU A CA 1
ATOM 664 C C . LEU A 1 81 ? 9.463 2.046 0.658 1.00 88.81 81 LEU A C 1
ATOM 666 O O . LEU A 1 81 ? 8.683 1.749 1.560 1.00 88.81 81 LEU A O 1
ATOM 670 N N . LEU A 1 82 ? 10.434 2.947 0.831 1.00 90.31 82 LEU A N 1
ATOM 671 C CA . LEU A 1 82 ? 10.658 3.635 2.106 1.00 90.31 82 LEU A CA 1
ATOM 672 C C . LEU A 1 82 ? 9.481 4.535 2.496 1.00 90.31 82 LEU A C 1
ATOM 674 O O . LEU A 1 82 ? 9.029 4.490 3.639 1.00 90.31 82 LEU A O 1
ATOM 678 N N . VAL A 1 83 ? 8.978 5.342 1.560 1.00 89.62 83 VAL A N 1
ATOM 679 C CA . VAL A 1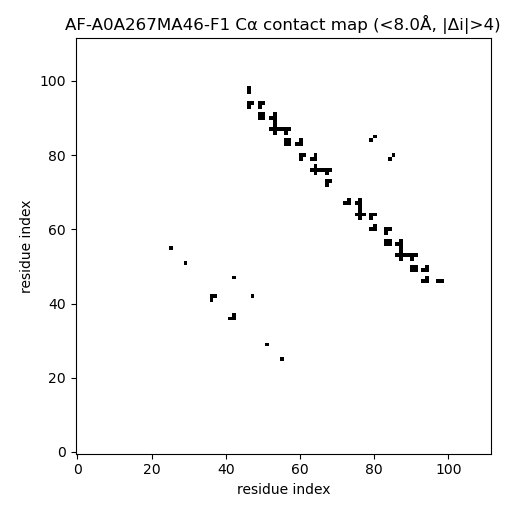 83 ? 7.927 6.327 1.844 1.00 89.62 83 VAL A CA 1
ATOM 680 C C . VAL A 1 83 ? 6.569 5.649 1.998 1.00 89.62 83 VAL A C 1
ATOM 682 O O . VAL A 1 83 ? 5.929 5.771 3.044 1.00 89.62 83 VAL A O 1
ATOM 685 N N . PHE A 1 84 ? 6.124 4.912 0.981 1.00 87.94 84 PHE A N 1
ATOM 686 C CA . PHE A 1 84 ? 4.794 4.307 0.976 1.00 87.94 84 PHE A CA 1
ATOM 687 C C . PHE A 1 84 ? 4.740 3.068 1.875 1.00 87.94 84 PHE A C 1
ATOM 689 O O . PHE A 1 84 ? 3.797 2.916 2.653 1.00 87.94 84 PHE A O 1
ATOM 696 N N . GLY A 1 85 ? 5.789 2.242 1.875 1.00 84.94 85 GLY A N 1
ATOM 697 C CA . GLY A 1 85 ? 5.887 1.102 2.786 1.00 84.94 85 GLY A CA 1
ATOM 698 C C . GLY A 1 85 ? 5.976 1.547 4.245 1.00 84.94 85 GLY A C 1
ATOM 699 O O . GLY A 1 85 ? 5.272 1.004 5.097 1.00 84.94 85 GLY A O 1
ATOM 700 N N . GLY A 1 86 ? 6.751 2.598 4.535 1.00 86.88 86 GLY A N 1
ATOM 701 C CA . GLY A 1 86 ? 6.805 3.209 5.864 1.00 86.88 86 GLY A CA 1
ATOM 702 C C . GLY A 1 86 ? 5.443 3.735 6.328 1.00 86.88 86 GLY A C 1
ATOM 703 O O . GLY A 1 86 ? 5.010 3.434 7.442 1.00 86.88 86 GLY A O 1
ATOM 704 N N . LEU A 1 87 ? 4.720 4.453 5.462 1.00 87.12 87 LEU A N 1
ATOM 705 C CA . LEU A 1 87 ? 3.357 4.922 5.740 1.00 87.12 87 LEU A CA 1
ATOM 706 C C . LEU A 1 87 ? 2.384 3.769 6.009 1.00 87.12 87 LEU A C 1
ATOM 708 O O . LEU A 1 87 ? 1.611 3.831 6.967 1.00 87.12 87 LEU A O 1
ATOM 712 N N . ALA A 1 88 ? 2.447 2.696 5.217 1.00 85.94 88 ALA A N 1
ATOM 713 C CA . ALA A 1 88 ? 1.611 1.518 5.419 1.00 85.94 88 ALA A CA 1
ATOM 714 C C . ALA A 1 88 ? 1.828 0.900 6.809 1.00 85.94 88 ALA A C 1
ATOM 716 O O . ALA A 1 88 ? 0.855 0.584 7.502 1.00 85.94 88 ALA A O 1
ATOM 717 N N . VAL A 1 89 ? 3.087 0.795 7.250 1.00 85.62 89 VAL A N 1
ATOM 718 C CA . VAL A 1 89 ? 3.446 0.294 8.585 1.00 85.62 89 VAL A CA 1
ATOM 719 C C . VAL A 1 89 ? 2.934 1.225 9.684 1.00 85.62 89 VAL A C 1
ATOM 721 O O . VAL A 1 89 ? 2.343 0.750 10.653 1.00 85.62 89 VAL A O 1
ATOM 724 N N . ILE A 1 90 ? 3.088 2.544 9.537 1.00 87.25 90 ILE A N 1
ATOM 725 C CA . ILE A 1 90 ? 2.574 3.517 10.515 1.00 87.25 90 ILE A CA 1
ATOM 726 C C . ILE A 1 90 ? 1.059 3.362 10.678 1.00 87.25 90 ILE A C 1
ATOM 728 O O . ILE A 1 90 ? 0.568 3.276 11.805 1.00 87.25 90 ILE A O 1
ATOM 732 N N . PHE A 1 91 ? 0.311 3.266 9.577 1.00 84.56 91 PHE A N 1
ATOM 733 C CA . PHE A 1 91 ? -1.137 3.062 9.634 1.00 84.56 91 PHE A CA 1
ATOM 734 C C . PHE A 1 91 ? -1.519 1.728 10.285 1.00 84.56 91 PHE A C 1
ATOM 736 O O . PHE A 1 91 ? -2.464 1.696 11.075 1.00 84.56 91 PHE A O 1
ATOM 743 N N . ALA A 1 92 ? -0.763 0.654 10.036 1.00 79.81 92 ALA A N 1
ATOM 744 C CA . ALA A 1 92 ? -0.977 -0.634 10.697 1.00 79.81 92 ALA A CA 1
ATOM 745 C C . ALA A 1 92 ? -0.752 -0.544 12.216 1.00 79.81 92 ALA A C 1
ATOM 747 O O . ALA A 1 92 ? -1.565 -1.041 12.997 1.00 79.81 92 ALA A O 1
ATOM 748 N N . ILE A 1 93 ? 0.316 0.133 12.652 1.00 84.00 93 ILE A N 1
ATOM 749 C CA . ILE A 1 93 ? 0.624 0.329 14.077 1.00 84.00 93 ILE A CA 1
ATOM 750 C C . ILE A 1 93 ? -0.458 1.174 14.754 1.00 84.00 93 ILE A C 1
ATOM 752 O O . ILE A 1 93 ? -0.904 0.841 15.856 1.00 84.00 93 ILE A O 1
ATOM 756 N N . LEU A 1 94 ? -0.902 2.255 14.106 1.00 82.88 94 LEU A N 1
ATOM 757 C CA . LEU A 1 94 ? -1.983 3.097 14.618 1.00 82.88 94 LEU A CA 1
ATOM 758 C C . LEU A 1 94 ? -3.276 2.295 14.760 1.00 82.88 94 LEU A C 1
ATOM 760 O O . LEU A 1 94 ? -3.895 2.342 15.823 1.00 82.88 94 LEU A O 1
ATOM 764 N N . ALA A 1 95 ? -3.642 1.501 13.752 1.00 82.00 95 ALA A N 1
ATOM 765 C CA . ALA A 1 95 ? -4.797 0.616 13.832 1.00 82.00 95 ALA A CA 1
ATOM 766 C C . ALA A 1 95 ? -4.681 -0.390 14.994 1.00 82.00 95 ALA A C 1
ATOM 768 O O . ALA A 1 95 ? -5.605 -0.578 15.790 1.00 82.00 95 ALA A O 1
ATOM 769 N N . TYR A 1 96 ? -3.517 -1.016 15.160 1.00 78.31 96 TYR A N 1
ATOM 770 C CA . TYR A 1 96 ? -3.296 -1.955 16.256 1.00 78.31 96 TYR A CA 1
ATOM 771 C C . TYR A 1 96 ? -3.486 -1.287 17.629 1.00 78.31 96 TYR A C 1
ATOM 773 O O . TYR A 1 96 ? -4.248 -1.775 18.469 1.00 78.31 96 TYR A O 1
ATOM 781 N N . ARG A 1 97 ? -2.879 -0.110 17.832 1.00 79.44 97 ARG A N 1
ATOM 782 C CA . ARG A 1 97 ? -2.993 0.650 19.087 1.00 79.44 97 ARG A CA 1
ATOM 783 C C . ARG A 1 97 ? -4.412 1.138 19.365 1.00 79.44 97 ARG A C 1
ATOM 785 O O . ARG A 1 97 ? -4.885 1.027 20.496 1.00 79.44 97 ARG A O 1
ATOM 792 N N . PHE A 1 98 ? -5.117 1.645 18.354 1.00 75.06 98 PHE A N 1
ATOM 793 C CA . PHE A 1 98 ? -6.516 2.049 18.509 1.00 75.06 98 PHE A CA 1
ATOM 794 C C . PHE A 1 98 ? -7.428 0.859 18.818 1.00 75.06 98 PHE A C 1
ATOM 796 O O . PHE A 1 98 ? -8.417 1.024 19.535 1.00 75.06 98 PHE A O 1
ATOM 803 N N . THR A 1 99 ? -7.096 -0.339 18.335 1.00 74.06 99 THR A N 1
ATOM 804 C CA . THR A 1 99 ? -7.833 -1.563 18.678 1.00 74.06 99 THR A CA 1
ATOM 805 C C . THR A 1 99 ? -7.681 -1.898 20.158 1.00 74.06 99 THR A C 1
ATOM 807 O O . THR A 1 99 ? -8.692 -2.075 20.835 1.00 74.06 99 THR A O 1
ATOM 810 N N . GLN A 1 100 ? -6.446 -1.925 20.673 1.00 72.81 100 GLN A N 1
ATOM 811 C CA . GLN A 1 100 ? -6.180 -2.242 22.082 1.00 72.81 100 GLN A CA 1
ATOM 812 C C . GLN A 1 100 ? -6.860 -1.257 23.039 1.00 72.81 100 GLN A C 1
ATOM 814 O O . GLN A 1 100 ? -7.598 -1.684 23.925 1.00 72.81 100 GLN A O 1
ATOM 819 N N . LYS A 1 101 ? -6.722 0.053 22.796 1.00 66.69 101 LYS A N 1
ATOM 820 C CA . LYS A 1 101 ? -7.315 1.088 23.660 1.00 66.69 101 LYS A CA 1
ATOM 821 C C . LYS A 1 101 ? -8.846 0.990 23.753 1.00 66.69 101 LYS A C 1
ATOM 823 O O . LYS A 1 101 ? -9.428 1.261 24.799 1.00 66.69 101 LYS A O 1
ATOM 828 N N . ASN A 1 102 ? -9.515 0.589 22.667 1.00 62.38 102 ASN A N 1
ATOM 829 C CA . ASN A 1 102 ? -10.968 0.385 22.678 1.00 62.38 102 ASN A CA 1
ATOM 830 C C . ASN A 1 102 ? -11.391 -0.896 23.413 1.00 62.38 102 ASN A C 1
ATOM 832 O O . ASN A 1 102 ? -12.514 -0.953 23.912 1.00 62.38 102 ASN A O 1
ATOM 836 N N . MET A 1 103 ? -10.535 -1.921 23.475 1.00 60.62 103 MET A N 1
ATOM 837 C CA . MET A 1 103 ? -10.831 -3.131 24.247 1.00 60.62 103 MET A CA 1
ATOM 838 C C . MET A 1 103 ? -10.709 -2.880 25.752 1.00 60.62 103 MET A C 1
ATOM 840 O O . MET A 1 103 ? -11.623 -3.252 26.481 1.00 60.62 103 MET A O 1
ATOM 844 N N . GLU A 1 104 ? -9.659 -2.188 26.201 1.00 62.28 104 GLU A N 1
ATOM 845 C CA . GLU A 1 104 ? -9.460 -1.828 27.617 1.00 62.28 104 GLU A CA 1
ATOM 846 C C . GLU A 1 104 ? -10.621 -0.977 28.159 1.00 62.28 104 GLU A C 1
ATOM 848 O O . GLU A 1 104 ? -11.226 -1.324 29.172 1.00 62.28 104 GLU A O 1
ATOM 853 N N . SER A 1 105 ? -11.036 0.052 27.409 1.00 60.00 105 SER A N 1
ATOM 854 C CA . SER A 1 105 ? -12.194 0.895 27.752 1.00 60.00 105 SER A CA 1
ATOM 855 C C . SER A 1 105 ? -13.504 0.107 27.902 1.00 60.00 105 SER A C 1
ATOM 857 O O . SER A 1 105 ? -14.341 0.449 28.735 1.00 60.00 105 SER A O 1
ATOM 859 N N . LYS A 1 106 ? -13.716 -0.947 27.104 1.00 58.28 106 LYS A N 1
ATOM 860 C CA . LYS A 1 106 ? -14.933 -1.771 27.188 1.00 58.28 106 LYS A CA 1
ATOM 861 C C . LYS A 1 106 ? -14.933 -2.723 28.383 1.00 58.28 106 LYS A C 1
ATOM 863 O O . LYS A 1 106 ? -16.011 -3.141 28.806 1.00 58.28 106 LYS A O 1
ATOM 868 N N . VAL A 1 107 ? -13.753 -3.105 28.872 1.00 62.34 107 VAL A N 1
ATOM 869 C CA . VAL A 1 107 ? -13.591 -3.996 30.028 1.00 62.34 107 VAL A CA 1
ATOM 870 C C . VAL A 1 107 ? -13.850 -3.234 31.328 1.00 62.34 107 VAL A C 1
ATOM 872 O O . VAL A 1 107 ? -14.590 -3.744 32.162 1.00 62.34 107 VAL A O 1
ATOM 875 N N . GLU A 1 108 ? -13.361 -1.996 31.464 1.00 58.28 108 GLU A N 1
ATOM 876 C CA . GLU A 1 108 ? -13.642 -1.152 32.642 1.00 58.28 108 GLU A CA 1
ATOM 877 C C . GLU A 1 108 ? -15.140 -0.863 32.831 1.00 58.28 108 GLU A C 1
ATOM 879 O O . GLU A 1 108 ? -15.651 -0.982 33.939 1.00 58.28 108 GLU A O 1
ATOM 884 N N . VAL A 1 109 ? -15.879 -0.568 31.755 1.00 60.31 109 VAL A N 1
ATOM 885 C CA . VAL A 1 109 ? -17.320 -0.236 31.833 1.00 60.31 109 VAL A CA 1
ATOM 886 C C . VAL A 1 109 ? -18.197 -1.441 32.208 1.00 60.31 109 VAL A C 1
ATOM 888 O O . VAL A 1 109 ? -19.308 -1.262 32.688 1.00 60.31 109 VAL A O 1
ATOM 891 N N . LYS A 1 110 ? -17.730 -2.676 31.990 1.00 54.84 110 LYS A N 1
ATOM 892 C CA . LYS A 1 110 ? -18.461 -3.896 32.384 1.00 54.84 110 LYS A CA 1
ATOM 893 C C . LYS A 1 110 ? -18.131 -4.386 33.798 1.00 54.84 110 LYS A C 1
ATOM 895 O O . LYS A 1 110 ? -18.784 -5.318 34.258 1.00 54.84 110 LYS A O 1
ATOM 900 N N . GLY A 1 111 ? -17.095 -3.830 34.427 1.00 53.50 111 GLY A N 1
ATOM 901 C CA . GLY A 1 111 ? -16.659 -4.182 35.780 1.00 53.50 111 GLY A CA 1
ATOM 902 C C . GLY A 1 111 ? -17.237 -3.291 36.885 1.00 53.50 111 GLY A C 1
ATOM 903 O O . GLY A 1 111 ? -16.969 -3.565 38.053 1.00 53.50 111 GLY A O 1
ATOM 904 N N . GLN A 1 112 ? -17.998 -2.250 36.525 1.00 46.28 112 GLN A N 1
ATOM 905 C CA . GLN A 1 112 ? -18.825 -1.433 37.426 1.00 46.28 112 GLN A CA 1
ATOM 906 C C . GLN A 1 112 ? -20.291 -1.856 37.333 1.00 46.28 112 GLN A C 1
ATOM 908 O O . GLN A 1 112 ? -20.974 -1.770 38.375 1.00 46.28 112 GLN A O 1
#

Organism: NCBI:txid1478221

Foldseek 3Di:
DVVVVVVVVVVVVVVVVVVVVLVVVLVVVLVVVLVVVVVVVPDDSVLSVLLSLLVSLQVVLVVQLVVCVVVVNNVSNVVSCCPSVVSSVVSVVVSVVVVVVVVVVVVVVVVD

Solvent-accessible surface area (backbone atoms only — not comparable to full-atom values): 5852 Å² 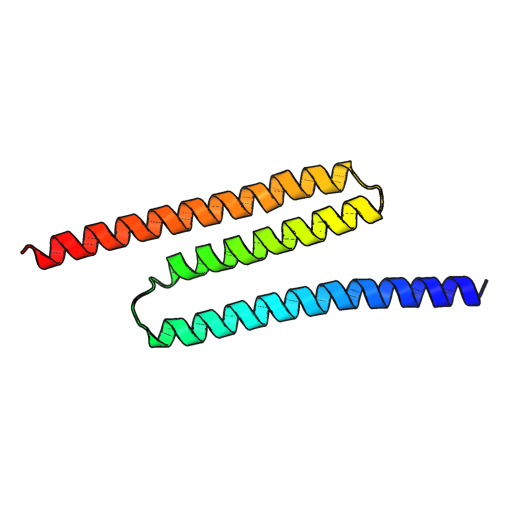total; per-residue (Å²): 114,71,67,62,55,52,50,52,51,50,52,53,51,52,53,52,46,50,55,50,50,52,50,48,51,50,52,51,49,52,51,49,51,52,55,57,44,67,73,62,78,72,67,58,70,70,38,50,50,27,45,51,51,13,52,51,33,38,53,48,21,52,53,49,28,55,51,24,50,75,72,67,35,57,67,58,16,54,50,41,38,55,54,35,37,46,49,15,51,52,28,42,52,52,21,53,51,52,49,52,56,56,51,55,58,56,51,59,69,72,74,113

Nearest PDB structures (foldseek):
  8q4h-assembly1_D  TM=6.673E-01  e=3.908E-03  Desulfitobacterium hafniense TCE1
  7o40-assembly1_A  TM=6.245E-01  e=7.712E+00  Synechocystis sp. PCC 6803 substr. Kazusa
  6zw4-assembly1_A  TM=6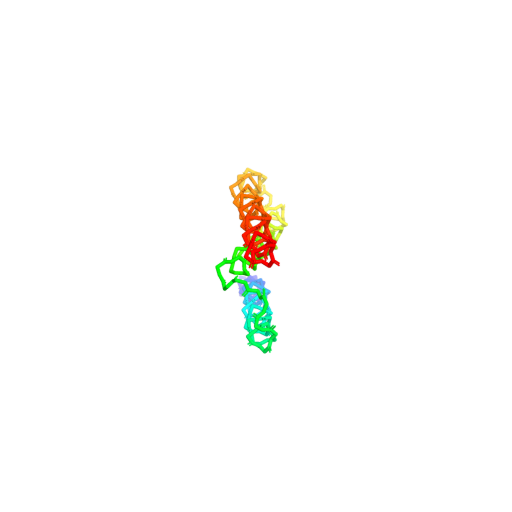.631E-01  e=9.293E+00  Nostoc punctiforme
  9eom-assembly1_A-2  TM=5.251E-01  e=7.712E+00  Synechocystis sp. PCC 6803